Protein AF-A0A2N3F0A9-F1 (afdb_monomer_lite)

pLDDT: mean 80.38, std 14.13, range [43.25, 95.0]

Secondary structure (DSSP, 8-state):
---------------HHHHHHHHHHHHHHHHHHHHHHHHHHHS-HHHHHHTT--TTHHHHHHTT-

Structure (mmCIF, N/CA/C/O backbone):
data_AF-A0A2N3F0A9-F1
#
_entry.id   AF-A0A2N3F0A9-F1
#
loop_
_atom_site.group_PDB
_atom_site.id
_atom_site.type_symbol
_atom_site.label_atom_id
_atom_site.label_alt_id
_atom_site.label_comp_id
_atom_site.label_asym_id
_atom_site.label_entity_id
_atom_site.label_seq_id
_atom_site.pdbx_PDB_ins_code
_atom_site.Cartn_x
_atom_site.Cartn_y
_atom_site.Cartn_z
_atom_site.occupancy
_atom_site.B_iso_or_equiv
_atom_site.auth_seq_id
_atom_site.auth_comp_id
_atom_site.auth_asym_id
_atom_site.auth_atom_id
_atom_site.pdbx_PDB_model_num
ATOM 1 N N . MET A 1 1 ? 16.593 2.794 -57.418 1.00 43.25 1 MET A N 1
ATOM 2 C CA . MET A 1 1 ? 15.719 1.849 -56.692 1.00 43.25 1 MET A CA 1
ATOM 3 C C . MET A 1 1 ? 16.550 1.238 -55.572 1.00 43.25 1 MET A C 1
ATOM 5 O O . MET A 1 1 ? 17.193 0.221 -55.775 1.00 43.25 1 MET A O 1
ATOM 9 N N . ALA A 1 2 ? 16.660 1.946 -54.446 1.00 53.69 2 ALA A N 1
ATOM 10 C CA . ALA A 1 2 ? 17.443 1.501 -53.297 1.00 53.69 2 ALA A CA 1
ATOM 11 C C . ALA A 1 2 ? 16.499 0.793 -52.320 1.00 53.69 2 ALA A C 1
ATOM 13 O O . ALA A 1 2 ? 15.809 1.434 -51.534 1.00 53.69 2 ALA A O 1
ATOM 14 N N . LEU A 1 3 ? 16.441 -0.532 -52.432 1.00 62.69 3 LEU A N 1
ATOM 15 C CA . LEU A 1 3 ? 15.920 -1.423 -51.400 1.00 62.69 3 LEU A CA 1
ATOM 16 C C . LEU A 1 3 ? 17.026 -1.610 -50.359 1.00 62.69 3 LEU A C 1
ATOM 18 O O . LEU A 1 3 ? 17.693 -2.638 -50.334 1.00 62.69 3 LEU A O 1
ATOM 22 N N . LEU A 1 4 ? 17.266 -0.595 -49.529 1.00 59.84 4 LEU A N 1
ATOM 23 C CA . LEU A 1 4 ? 18.003 -0.809 -48.286 1.00 59.84 4 LEU A CA 1
ATOM 24 C C . LEU A 1 4 ? 16.989 -1.230 -47.228 1.00 59.84 4 LEU A C 1
ATOM 26 O O . LEU A 1 4 ? 16.428 -0.425 -46.492 1.00 59.84 4 LEU A O 1
ATOM 30 N N . ASP A 1 5 ? 16.676 -2.518 -47.321 1.00 53.53 5 ASP A N 1
ATOM 31 C CA . ASP A 1 5 ? 16.674 -3.454 -46.206 1.00 53.53 5 ASP A CA 1
ATOM 32 C C . ASP A 1 5 ? 16.319 -2.832 -44.848 1.00 53.53 5 ASP A C 1
ATOM 34 O O . ASP A 1 5 ? 17.159 -2.396 -44.060 1.00 53.53 5 ASP A O 1
ATOM 38 N N . THR A 1 6 ? 15.018 -2.819 -44.565 1.00 65.06 6 THR A N 1
ATOM 39 C CA . THR A 1 6 ? 14.517 -2.834 -43.193 1.00 65.06 6 THR A CA 1
ATOM 40 C C . THR A 1 6 ? 14.899 -4.188 -42.597 1.00 65.06 6 THR A C 1
ATOM 42 O O . THR A 1 6 ? 14.079 -5.103 -42.521 1.00 65.06 6 THR A O 1
ATOM 45 N N . ALA A 1 7 ? 16.165 -4.330 -42.198 1.00 59.22 7 ALA A N 1
ATOM 46 C CA . ALA A 1 7 ? 16.638 -5.460 -41.420 1.00 59.22 7 ALA A CA 1
ATOM 47 C C . ALA A 1 7 ? 16.015 -5.364 -40.023 1.00 59.22 7 ALA A C 1
ATOM 49 O O . ALA A 1 7 ? 16.558 -4.827 -39.060 1.00 59.22 7 ALA A O 1
ATOM 50 N N . ARG A 1 8 ? 14.790 -5.876 -39.963 1.00 56.19 8 ARG A N 1
ATOM 51 C CA . ARG A 1 8 ? 14.105 -6.362 -38.781 1.00 56.19 8 ARG A CA 1
ATOM 52 C C . ARG A 1 8 ? 15.044 -7.310 -38.035 1.00 56.19 8 ARG A C 1
ATOM 54 O O . ARG A 1 8 ? 15.206 -8.455 -38.436 1.00 56.19 8 ARG A O 1
ATOM 61 N N . ALA A 1 9 ? 15.558 -6.853 -36.904 1.00 55.62 9 ALA A N 1
ATOM 62 C CA . ALA A 1 9 ? 15.720 -7.662 -35.704 1.00 55.62 9 ALA A CA 1
ATOM 63 C C . ALA A 1 9 ? 15.909 -6.704 -34.517 1.00 55.62 9 ALA A C 1
ATOM 65 O O . ALA A 1 9 ? 16.970 -6.088 -34.418 1.00 55.62 9 ALA A O 1
ATOM 66 N N . PRO A 1 10 ? 14.932 -6.539 -33.601 1.00 55.16 10 PRO A N 1
ATOM 67 C CA . PRO A 1 10 ? 15.300 -6.102 -32.266 1.00 55.16 10 PRO A CA 1
ATOM 68 C C . PRO A 1 10 ? 16.236 -7.182 -31.733 1.00 55.16 10 PRO A C 1
ATOM 70 O O . PRO A 1 10 ? 15.835 -8.334 -31.560 1.00 55.16 10 PRO A O 1
ATOM 73 N N . ALA A 1 11 ? 17.508 -6.835 -31.567 1.00 54.28 11 ALA A N 1
ATOM 74 C CA . ALA A 1 11 ? 18.447 -7.680 -30.866 1.00 54.28 11 ALA A CA 1
ATOM 75 C C . ALA A 1 11 ? 17.862 -7.929 -29.470 1.00 54.28 11 ALA A C 1
ATOM 77 O O . ALA A 1 11 ? 17.909 -7.058 -28.610 1.00 54.28 11 ALA A O 1
ATOM 78 N N . HIS A 1 12 ? 17.275 -9.105 -29.241 1.00 59.97 12 HIS A N 1
ATOM 79 C CA . HIS A 1 12 ? 17.145 -9.647 -27.896 1.00 59.97 12 HIS A CA 1
ATOM 80 C C . HIS A 1 12 ? 18.546 -10.089 -27.476 1.00 59.97 12 HIS A C 1
ATOM 82 O O . HIS A 1 12 ? 18.869 -11.274 -27.413 1.00 59.97 12 HIS A O 1
ATOM 88 N N . SER A 1 13 ? 19.408 -9.100 -27.226 1.00 58.12 13 SER A N 1
ATOM 89 C CA . SER A 1 13 ? 20.466 -9.269 -26.250 1.00 58.12 13 SER A CA 1
ATOM 90 C C . SER A 1 13 ? 19.795 -9.763 -24.977 1.00 58.12 13 SER A C 1
ATOM 92 O O . SER A 1 13 ? 18.717 -9.303 -24.605 1.00 58.12 13 SER A O 1
ATOM 94 N N . LEU A 1 14 ? 20.382 -10.768 -24.341 1.00 61.53 14 LEU A N 1
ATOM 95 C CA . LEU A 1 14 ? 19.982 -11.180 -23.006 1.00 61.53 14 LEU A CA 1
ATOM 96 C C . LEU A 1 14 ? 20.203 -9.979 -22.079 1.00 61.53 14 LEU A C 1
ATOM 98 O O . LEU A 1 14 ? 21.291 -9.792 -21.543 1.00 61.53 14 LEU A O 1
ATOM 102 N N . ASP A 1 15 ? 19.174 -9.145 -21.944 1.00 64.38 15 ASP A N 1
ATOM 103 C CA . ASP A 1 15 ? 19.157 -7.950 -21.114 1.00 64.38 15 ASP A CA 1
ATOM 104 C C . ASP A 1 15 ? 19.026 -8.393 -19.653 1.00 64.38 15 ASP A C 1
ATOM 106 O O . ASP A 1 15 ? 18.002 -8.206 -18.994 1.00 64.38 15 ASP A O 1
ATOM 110 N N . THR A 1 16 ? 20.072 -9.026 -19.124 1.00 63.91 16 THR A N 1
ATOM 111 C CA . THR A 1 16 ? 20.263 -9.269 -17.691 1.00 63.91 16 THR A CA 1
ATOM 112 C C . THR A 1 16 ? 19.894 -8.052 -16.833 1.00 63.91 16 THR A C 1
ATOM 114 O O . THR A 1 16 ? 19.141 -8.250 -15.876 1.00 63.91 16 THR A O 1
ATOM 117 N N . PRO A 1 17 ? 20.293 -6.798 -17.155 1.00 66.75 17 PRO A N 1
ATOM 118 C CA . PRO A 1 17 ? 19.818 -5.627 -16.410 1.00 66.75 17 PRO A CA 1
ATOM 119 C C . PRO A 1 17 ? 18.288 -5.465 -16.435 1.00 66.75 17 PRO A C 1
ATOM 121 O O . PRO A 1 17 ? 17.696 -5.091 -15.423 1.00 66.75 17 PRO A O 1
ATOM 124 N N . GLY A 1 18 ? 17.626 -5.814 -17.540 1.00 76.81 18 GLY A N 1
ATOM 125 C CA . GLY A 1 18 ? 16.167 -5.797 -17.656 1.00 76.81 18 GLY A CA 1
ATOM 126 C C . GLY A 1 18 ? 15.480 -6.866 -16.801 1.00 76.81 18 GLY A C 1
ATOM 127 O O . GLY A 1 18 ? 14.446 -6.592 -16.194 1.00 76.81 18 GLY A O 1
ATOM 128 N N . LEU A 1 19 ? 16.055 -8.068 -16.684 1.00 79.62 19 LEU A N 1
ATOM 129 C CA . LEU A 1 19 ? 15.517 -9.121 -15.814 1.00 79.62 19 LEU A CA 1
ATOM 130 C C . LEU A 1 19 ? 15.602 -8.729 -14.331 1.00 79.62 19 LEU A C 1
ATOM 132 O O . LEU A 1 19 ? 14.605 -8.837 -13.618 1.00 79.62 19 LEU A O 1
ATOM 136 N N . PHE A 1 20 ? 16.754 -8.223 -13.877 1.00 81.19 20 PHE A N 1
ATOM 137 C CA . PHE A 1 20 ? 16.912 -7.733 -12.503 1.00 81.19 20 PHE A CA 1
ATOM 138 C C . PHE A 1 20 ? 15.963 -6.570 -12.201 1.00 81.19 20 PHE A C 1
ATOM 140 O O . PHE A 1 20 ? 15.299 -6.586 -11.166 1.00 81.19 20 PHE A O 1
ATOM 147 N N . ALA A 1 21 ? 15.822 -5.609 -13.119 1.00 81.62 21 ALA A N 1
ATOM 148 C CA . AL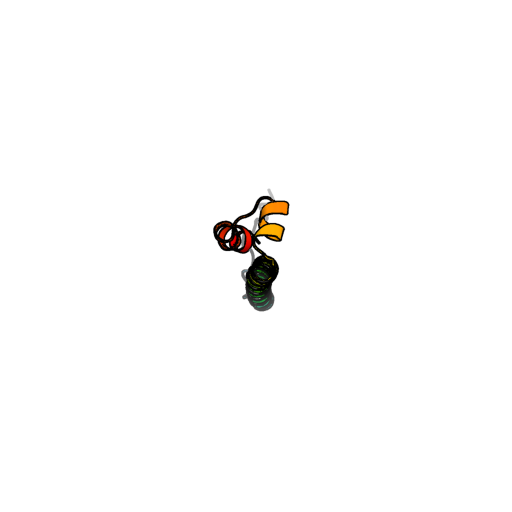A A 1 21 ? 14.870 -4.510 -12.969 1.00 81.62 21 ALA A CA 1
ATOM 149 C C . ALA A 1 21 ? 13.415 -5.004 -12.852 1.00 81.62 21 ALA A C 1
ATOM 151 O O . ALA A 1 21 ? 12.659 -4.506 -12.021 1.00 81.62 21 ALA A O 1
ATOM 152 N N . ARG A 1 22 ? 13.021 -6.028 -13.623 1.00 80.62 22 ARG A N 1
ATOM 153 C CA . ARG A 1 22 ? 11.681 -6.640 -13.542 1.00 80.62 22 ARG A CA 1
ATOM 154 C C . ARG A 1 22 ? 11.452 -7.381 -12.226 1.00 80.62 22 ARG A C 1
ATOM 156 O O . ARG A 1 22 ? 10.364 -7.276 -11.660 1.00 80.62 22 ARG A O 1
ATOM 163 N N . LEU A 1 23 ? 12.453 -8.107 -11.727 1.00 82.88 23 LEU A N 1
ATOM 164 C CA . LEU A 1 23 ? 12.376 -8.791 -10.432 1.00 82.88 23 LEU A CA 1
ATOM 165 C C . LEU A 1 23 ? 12.269 -7.786 -9.281 1.00 82.88 23 LEU A C 1
ATOM 167 O O . LEU A 1 23 ? 11.396 -7.936 -8.428 1.00 82.88 23 LEU A O 1
ATOM 171 N N . LEU A 1 24 ? 13.088 -6.730 -9.299 1.00 83.44 24 LEU A N 1
ATOM 172 C CA . LEU A 1 24 ? 13.015 -5.635 -8.331 1.00 83.44 24 LEU A CA 1
ATOM 173 C C . LEU A 1 24 ? 11.661 -4.925 -8.395 1.00 83.44 24 LEU A C 1
ATOM 175 O O . LEU A 1 24 ? 11.037 -4.739 -7.359 1.00 83.44 24 LEU A O 1
ATOM 179 N N . GLY A 1 25 ? 11.157 -4.602 -9.588 1.00 81.62 25 GLY A N 1
ATOM 180 C CA . GLY A 1 25 ? 9.832 -3.996 -9.751 1.00 81.62 25 GLY A CA 1
ATOM 181 C C . GLY A 1 25 ? 8.701 -4.890 -9.234 1.00 81.62 25 GLY A C 1
ATOM 182 O O . GLY A 1 25 ? 7.798 -4.422 -8.544 1.00 81.62 25 GLY A O 1
ATOM 183 N N . THR A 1 26 ? 8.781 -6.200 -9.484 1.00 81.94 26 THR A N 1
ATOM 184 C CA . THR A 1 26 ? 7.815 -7.172 -8.948 1.00 81.94 26 THR A CA 1
ATOM 185 C C . THR A 1 26 ? 7.879 -7.223 -7.421 1.00 81.94 26 THR A C 1
ATOM 187 O O . THR A 1 26 ? 6.839 -7.197 -6.764 1.00 81.94 26 THR A O 1
ATOM 190 N N . PHE A 1 27 ? 9.085 -7.241 -6.849 1.00 81.75 27 PHE A N 1
ATOM 191 C CA . PHE A 1 27 ? 9.293 -7.266 -5.403 1.00 81.75 27 PHE A CA 1
ATOM 192 C C . PHE A 1 27 ? 8.817 -5.981 -4.719 1.00 81.75 27 PHE A C 1
ATOM 194 O O . PHE A 1 27 ? 8.134 -6.058 -3.702 1.00 81.75 27 PHE A O 1
ATOM 201 N N . LEU A 1 28 ? 9.117 -4.816 -5.299 1.00 84.00 28 LEU A N 1
ATOM 202 C CA . LEU A 1 28 ? 8.619 -3.524 -4.830 1.00 84.00 28 LEU A CA 1
ATOM 203 C C . LEU A 1 28 ? 7.091 -3.505 -4.834 1.00 84.00 28 LEU A C 1
ATOM 205 O O . LEU A 1 28 ? 6.500 -3.227 -3.797 1.00 84.00 28 LEU A O 1
ATOM 209 N N . SER A 1 29 ? 6.456 -3.931 -5.935 1.00 83.62 29 SER A N 1
ATOM 210 C CA . SER A 1 29 ? 4.991 -4.021 -5.984 1.00 83.62 29 SER A CA 1
ATOM 211 C C . SER A 1 29 ? 4.447 -4.948 -4.894 1.00 83.62 29 SER A C 1
ATOM 213 O O . SER A 1 29 ? 3.499 -4.610 -4.204 1.00 83.62 29 SER A O 1
ATOM 215 N N . TRP A 1 30 ? 5.075 -6.105 -4.658 1.00 86.06 30 TRP A N 1
ATOM 216 C CA . TRP A 1 30 ? 4.649 -7.028 -3.605 1.00 86.06 30 TRP A CA 1
ATOM 217 C C . TRP A 1 30 ? 4.810 -6.434 -2.203 1.00 86.06 30 TRP A C 1
ATOM 219 O O . TRP A 1 30 ? 3.947 -6.638 -1.345 1.00 86.06 30 TRP A O 1
ATOM 229 N N . ASN A 1 31 ? 5.891 -5.691 -1.972 1.00 88.75 31 ASN A N 1
ATOM 230 C CA . ASN A 1 31 ? 6.100 -4.982 -0.723 1.00 88.75 31 ASN A CA 1
ATOM 231 C C . ASN A 1 31 ? 5.031 -3.905 -0.514 1.00 88.75 31 ASN A C 1
ATOM 233 O O . ASN A 1 31 ? 4.462 -3.851 0.572 1.00 88.75 31 ASN A O 1
ATOM 237 N N . ASP A 1 32 ? 4.695 -3.129 -1.545 1.00 87.25 32 ASP A N 1
ATOM 238 C CA . ASP A 1 32 ? 3.641 -2.114 -1.476 1.00 87.25 32 ASP A CA 1
ATOM 239 C C . ASP A 1 32 ? 2.282 -2.742 -1.157 1.00 87.25 32 ASP A C 1
ATOM 241 O O . ASP A 1 32 ? 1.604 -2.298 -0.228 1.00 87.25 32 ASP A O 1
ATOM 245 N N . ARG A 1 33 ? 1.923 -3.861 -1.805 1.00 89.56 33 ARG A N 1
ATOM 246 C CA . ARG A 1 33 ? 0.709 -4.627 -1.457 1.00 89.56 33 ARG A CA 1
ATOM 247 C C . ARG A 1 33 ? 0.675 -5.002 0.023 1.00 89.56 33 ARG A C 1
ATOM 249 O O . ARG A 1 33 ? -0.337 -4.827 0.704 1.00 89.56 33 ARG A O 1
ATOM 256 N N . ARG A 1 34 ? 1.788 -5.522 0.553 1.00 91.06 34 ARG A N 1
ATOM 257 C CA . ARG A 1 34 ? 1.885 -5.929 1.966 1.00 91.06 34 ARG A CA 1
ATOM 258 C C . ARG A 1 34 ? 1.892 -4.746 2.924 1.00 91.06 34 ARG A C 1
ATOM 260 O O . ARG A 1 34 ? 1.310 -4.860 4.002 1.00 91.06 34 ARG A O 1
ATOM 267 N N . ALA A 1 35 ? 2.544 -3.649 2.558 1.00 92.00 35 ALA A N 1
ATOM 268 C CA . ALA A 1 35 ? 2.594 -2.429 3.348 1.00 92.00 35 ALA A CA 1
ATOM 269 C C . ALA A 1 35 ? 1.194 -1.818 3.467 1.00 92.00 35 ALA A C 1
ATOM 271 O O . ALA A 1 35 ? 0.749 -1.571 4.586 1.00 92.00 35 ALA A O 1
ATOM 272 N N . THR A 1 36 ? 0.462 -1.703 2.355 1.00 90.88 36 THR A N 1
ATOM 273 C CA . THR A 1 36 ? -0.939 -1.256 2.327 1.00 90.88 36 THR A CA 1
ATOM 274 C C . THR A 1 36 ? -1.824 -2.156 3.179 1.00 90.88 36 THR A C 1
ATOM 276 O O . THR A 1 36 ? -2.550 -1.666 4.042 1.00 90.88 36 THR A O 1
ATOM 279 N N . ARG A 1 37 ? -1.703 -3.484 3.028 1.00 92.50 37 ARG A N 1
ATOM 280 C CA . ARG A 1 37 ? -2.437 -4.443 3.866 1.00 92.50 37 ARG A CA 1
ATOM 281 C C . ARG A 1 37 ? -2.148 -4.238 5.351 1.00 92.50 37 ARG A C 1
ATOM 283 O O . ARG A 1 37 ? -3.072 -4.238 6.152 1.00 92.50 37 ARG A O 1
ATOM 290 N N . LYS A 1 38 ? -0.877 -4.067 5.729 1.00 92.56 38 LYS A N 1
ATOM 291 C CA . LYS A 1 38 ? -0.468 -3.869 7.126 1.00 92.56 38 LYS A CA 1
ATOM 292 C C . LYS A 1 38 ? -0.981 -2.541 7.682 1.00 92.56 38 LYS A C 1
ATOM 294 O O . LYS A 1 38 ? -1.442 -2.522 8.816 1.00 92.56 38 LYS A O 1
ATOM 299 N N . ALA A 1 39 ? -0.908 -1.466 6.899 1.00 91.62 39 ALA A N 1
ATOM 300 C CA . ALA A 1 39 ? -1.419 -0.157 7.285 1.00 91.62 39 ALA A CA 1
ATOM 301 C C . ALA A 1 39 ? -2.930 -0.221 7.545 1.00 91.62 39 ALA A C 1
ATOM 303 O O . ALA A 1 39 ? -3.373 0.115 8.638 1.00 91.62 39 ALA A O 1
ATOM 304 N N . LEU A 1 40 ? -3.705 -0.766 6.602 1.00 90.50 40 LEU A N 1
ATOM 305 C CA . LEU A 1 40 ? -5.154 -0.925 6.754 1.00 90.50 40 LEU A CA 1
ATOM 306 C C . LEU A 1 40 ? -5.528 -1.897 7.882 1.00 90.50 40 LEU A C 1
ATOM 308 O O . LEU A 1 40 ? -6.454 -1.635 8.639 1.00 90.50 40 LEU A O 1
ATOM 312 N N . ALA A 1 41 ? -4.791 -2.999 8.044 1.00 90.44 41 ALA A N 1
ATOM 313 C CA . ALA A 1 41 ? -5.029 -3.958 9.124 1.00 90.44 41 ALA A CA 1
ATOM 314 C C . ALA A 1 41 ? -4.669 -3.408 10.513 1.00 90.44 41 ALA A C 1
ATOM 316 O O . ALA A 1 41 ? -5.132 -3.947 11.516 1.00 90.44 41 ALA A O 1
ATOM 317 N N . SER A 1 42 ? -3.830 -2.369 10.583 1.00 93.81 42 SER A N 1
ATOM 318 C CA . SER A 1 42 ? -3.499 -1.698 11.843 1.00 93.81 42 SER A CA 1
ATOM 319 C C . SER A 1 42 ? -4.591 -0.735 12.317 1.00 93.81 42 SER A C 1
ATOM 321 O O . SER A 1 42 ? -4.612 -0.399 13.499 1.00 93.81 42 SER A O 1
ATOM 323 N N . LEU A 1 43 ? -5.508 -0.343 11.424 1.00 92.50 43 LEU A N 1
ATOM 324 C CA . LEU A 1 43 ? -6.655 0.500 11.745 1.00 92.50 43 LEU A CA 1
ATOM 325 C C . LEU A 1 43 ? -7.756 -0.296 12.467 1.00 92.50 43 LEU A C 1
ATOM 327 O O . LEU A 1 43 ? -8.003 -1.489 12.227 1.00 92.50 43 LEU A O 1
ATOM 331 N N . SER A 1 44 ? -8.447 0.391 13.367 1.00 91.31 44 SER A N 1
ATOM 332 C CA . SER A 1 44 ? -9.642 -0.104 14.044 1.00 91.31 44 SER A CA 1
ATOM 333 C C . SER A 1 44 ? -10.845 -0.180 13.094 1.00 91.31 44 SER A C 1
ATOM 335 O O . SER A 1 44 ? -10.858 0.444 12.036 1.00 91.31 44 SER A O 1
ATOM 337 N N . ASP A 1 45 ? -11.883 -0.938 13.470 1.00 90.81 45 ASP A N 1
ATOM 338 C CA . ASP A 1 45 ? -13.114 -1.042 12.665 1.00 90.81 45 ASP A CA 1
ATOM 339 C C . ASP A 1 45 ? -13.745 0.322 12.383 1.00 90.81 45 ASP A C 1
ATOM 341 O O . ASP A 1 45 ? -14.193 0.568 11.271 1.00 90.81 45 ASP A O 1
ATOM 345 N N . ARG A 1 46 ? -13.725 1.222 13.373 1.00 91.56 46 ARG A N 1
ATOM 346 C CA . ARG A 1 46 ? -14.284 2.573 13.242 1.00 91.56 46 ARG A CA 1
ATOM 347 C C . ARG A 1 46 ? -13.479 3.442 12.286 1.00 91.56 46 ARG A C 1
ATOM 349 O O . ARG A 1 46 ? -14.061 4.182 11.513 1.00 91.56 46 ARG A O 1
ATOM 356 N N . GLU A 1 47 ? -12.152 3.345 12.324 1.00 94.88 47 GLU A N 1
ATOM 357 C CA . GLU A 1 47 ? -11.291 4.087 11.394 1.00 94.88 47 GLU A CA 1
ATOM 358 C C . GLU A 1 47 ? -11.448 3.586 9.957 1.00 94.88 47 GLU A C 1
ATOM 360 O O . GLU A 1 47 ? -11.377 4.379 9.023 1.00 94.88 47 GLU A O 1
ATOM 365 N N . LEU A 1 48 ? -11.677 2.281 9.774 1.00 93.44 48 LEU A N 1
ATOM 366 C CA . LEU A 1 48 ? -12.030 1.727 8.469 1.00 93.44 48 LEU A CA 1
ATOM 367 C C . LEU A 1 48 ? -13.419 2.202 8.021 1.00 93.44 48 LEU A C 1
ATOM 369 O O . LEU A 1 48 ? -13.580 2.591 6.869 1.00 93.44 48 LEU A O 1
ATOM 373 N N . GLU A 1 49 ? -14.399 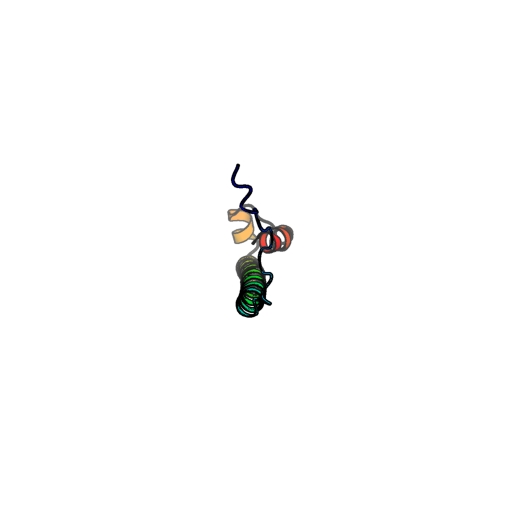2.236 8.923 1.00 92.56 49 GLU A N 1
ATOM 374 C CA . GLU A 1 49 ? -15.754 2.715 8.634 1.00 92.56 49 GLU A CA 1
ATOM 375 C C . GLU A 1 49 ? -15.781 4.209 8.263 1.00 92.56 49 GLU A C 1
ATOM 377 O O . GLU A 1 49 ? -16.475 4.586 7.320 1.00 92.56 49 GLU A O 1
ATOM 382 N N . ASP A 1 50 ? -14.952 5.039 8.906 1.00 95.00 50 ASP A N 1
ATOM 383 C CA . ASP A 1 50 ? -14.795 6.470 8.593 1.00 95.00 50 ASP A CA 1
ATOM 384 C C . ASP A 1 50 ? -14.321 6.715 7.151 1.00 95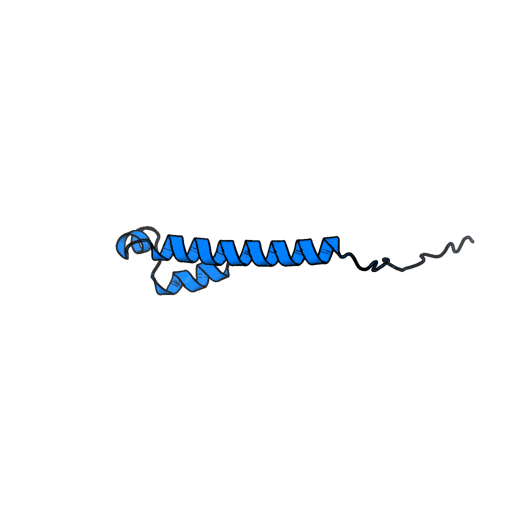.00 50 ASP A C 1
ATOM 386 O O . AS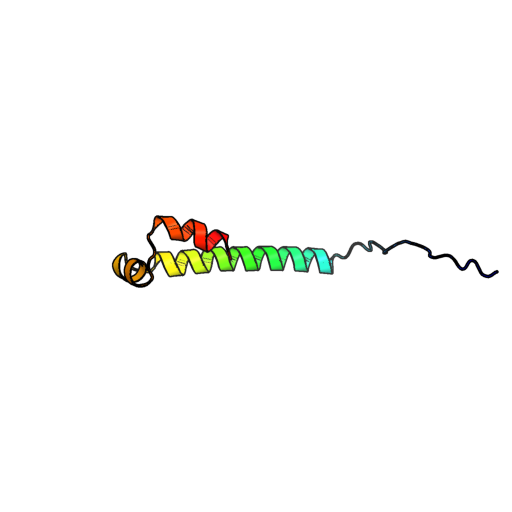P A 1 50 ? -14.704 7.699 6.516 1.00 95.00 50 ASP A O 1
ATOM 390 N N . ILE A 1 51 ? -13.510 5.806 6.604 1.00 92.44 51 ILE A N 1
ATOM 391 C CA . ILE A 1 51 ? -13.067 5.839 5.202 1.00 92.44 51 ILE A CA 1
ATOM 392 C C . ILE A 1 51 ? -13.945 4.975 4.281 1.00 92.44 51 ILE A C 1
ATOM 394 O O . ILE A 1 51 ? -13.629 4.821 3.100 1.00 92.44 51 ILE A O 1
ATOM 398 N N . GLY A 1 52 ? -15.048 4.425 4.798 1.00 93.50 52 GLY A N 1
ATOM 399 C CA . GLY A 1 52 ? -16.019 3.631 4.047 1.00 93.50 52 GLY A CA 1
ATOM 400 C C . GLY A 1 52 ? -15.540 2.227 3.667 1.00 93.50 52 GLY A C 1
ATOM 401 O O . GLY A 1 52 ? -15.956 1.708 2.633 1.00 93.50 52 GLY A O 1
ATOM 402 N N . LEU A 1 53 ? -14.655 1.624 4.462 1.00 93.25 53 LEU A N 1
ATOM 403 C CA . LEU A 1 53 ? -14.086 0.296 4.230 1.00 93.25 53 LEU A CA 1
ATOM 404 C C . LEU A 1 53 ? -14.463 -0.703 5.320 1.00 93.25 53 LEU A C 1
ATOM 406 O O . LEU A 1 53 ? -14.604 -0.359 6.490 1.00 93.25 53 LEU A O 1
ATOM 410 N N . CYS A 1 54 ? -14.549 -1.980 4.944 1.00 90.94 54 CYS A N 1
ATOM 411 C CA . CYS A 1 54 ? -14.621 -3.081 5.899 1.00 90.94 54 CYS A CA 1
ATOM 412 C C . CYS A 1 54 ? -13.338 -3.929 5.877 1.00 90.94 54 CYS A C 1
ATOM 414 O O . CYS A 1 54 ? -12.551 -3.882 4.928 1.00 90.94 54 CYS A O 1
ATOM 416 N N . ARG A 1 55 ? -13.116 -4.764 6.909 1.00 91.12 55 ARG A N 1
ATOM 417 C CA . ARG A 1 55 ? -11.936 -5.659 6.964 1.00 91.12 55 ARG A CA 1
ATOM 418 C C . ARG A 1 55 ? -11.818 -6.577 5.739 1.00 91.12 55 ARG A C 1
ATOM 420 O O . ARG A 1 55 ? -10.702 -6.928 5.365 1.00 91.12 55 ARG A O 1
ATOM 427 N N . GLY A 1 56 ? -12.941 -6.950 5.120 1.00 90.56 56 GLY A N 1
ATOM 428 C CA . GLY A 1 56 ? -12.967 -7.788 3.917 1.00 90.56 56 GLY A CA 1
ATOM 429 C C . GLY A 1 56 ? -12.416 -7.097 2.666 1.00 90.56 56 GLY A C 1
ATOM 430 O O . GLY A 1 56 ? -11.831 -7.761 1.813 1.00 90.56 56 GLY A O 1
ATOM 431 N N . ASP A 1 57 ? -12.524 -5.770 2.580 1.00 90.44 57 ASP A N 1
ATOM 432 C CA . ASP A 1 57 ? -12.074 -5.000 1.413 1.00 90.44 57 ASP A CA 1
ATOM 433 C C . ASP A 1 57 ? -10.556 -4.796 1.387 1.00 90.44 57 ASP A C 1
ATOM 435 O O . ASP A 1 57 ? -9.976 -4.529 0.332 1.00 90.44 57 ASP A O 1
ATOM 439 N N . ILE A 1 58 ? -9.891 -4.950 2.537 1.00 91.12 58 ILE A N 1
ATOM 440 C CA . ILE A 1 58 ? -8.447 -4.732 2.692 1.00 91.12 58 ILE A CA 1
ATOM 441 C C . ILE A 1 58 ? -7.655 -5.574 1.689 1.00 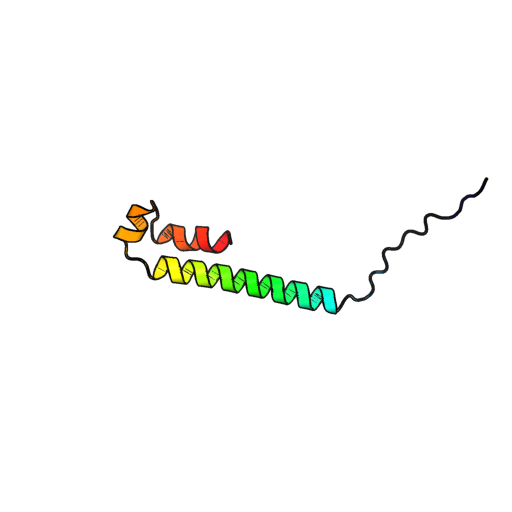91.12 58 ILE A C 1
ATOM 443 O O . ILE A 1 58 ? -6.726 -5.065 1.063 1.00 91.12 58 ILE A O 1
ATOM 447 N N . ASP A 1 59 ? -8.024 -6.844 1.510 1.00 89.38 59 ASP A N 1
ATOM 448 C CA . ASP A 1 59 ? -7.319 -7.745 0.597 1.00 89.38 59 ASP A CA 1
ATOM 449 C C . ASP A 1 59 ? -7.547 -7.356 -0.874 1.00 89.38 59 ASP A C 1
ATOM 451 O O . ASP A 1 59 ? -6.609 -7.396 -1.673 1.00 89.38 59 ASP A O 1
ATOM 455 N N . ALA A 1 60 ? -8.754 -6.901 -1.226 1.00 90.50 60 ALA A N 1
ATOM 456 C CA . ALA A 1 60 ? -9.072 -6.426 -2.572 1.00 90.50 60 ALA A CA 1
ATOM 457 C C . ALA A 1 60 ? -8.325 -5.125 -2.919 1.00 90.50 60 ALA A C 1
ATOM 459 O O . ALA A 1 60 ? -7.815 -4.980 -4.031 1.00 90.50 60 ALA A O 1
ATOM 460 N N . ILE A 1 61 ? -8.210 -4.197 -1.963 1.00 89.12 61 ILE A N 1
ATOM 461 C CA . ILE A 1 61 ? -7.450 -2.952 -2.132 1.00 89.12 61 ILE A CA 1
ATOM 462 C C . ILE A 1 61 ? -5.955 -3.234 -2.191 1.00 89.12 61 ILE A C 1
ATOM 464 O O . ILE A 1 61 ? -5.277 -2.741 -3.090 1.00 89.12 61 ILE A O 1
ATOM 468 N N . ALA A 1 62 ? -5.440 -4.063 -1.284 1.00 89.88 62 ALA A N 1
ATOM 469 C CA . ALA A 1 62 ? -4.035 -4.440 -1.273 1.00 89.88 62 ALA A CA 1
ATOM 470 C C . ALA A 1 62 ? -3.613 -5.125 -2.579 1.00 89.88 62 ALA A C 1
ATOM 472 O O . ALA A 1 62 ? -2.485 -4.935 -3.002 1.00 89.88 62 ALA A O 1
ATOM 473 N N . ALA A 1 63 ? -4.491 -5.879 -3.249 1.00 87.50 63 ALA A N 1
ATOM 474 C CA . ALA A 1 63 ? -4.192 -6.501 -4.541 1.00 87.50 63 ALA A CA 1
ATOM 475 C C . ALA A 1 63 ? -4.112 -5.509 -5.720 1.00 87.50 63 ALA A C 1
ATO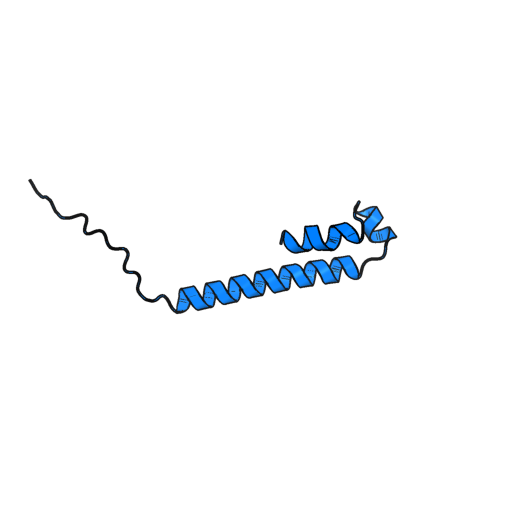M 477 O O . ALA A 1 63 ? -3.601 -5.866 -6.781 1.00 87.50 63 ALA A O 1
ATOM 478 N N . ARG A 1 64 ? -4.637 -4.290 -5.550 1.00 83.81 64 ARG A N 1
ATOM 479 C CA . ARG A 1 64 ? -4.772 -3.277 -6.605 1.00 83.81 64 ARG A CA 1
ATOM 480 C C . ARG A 1 64 ? -3.570 -2.328 -6.707 1.00 83.81 64 ARG A C 1
ATOM 482 O O . ARG A 1 64 ? -3.438 -1.642 -7.719 1.00 83.81 64 ARG A O 1
ATOM 489 N N . PHE A 1 65 ? -2.724 -2.306 -5.679 1.00 69.81 65 PHE A N 1
ATOM 490 C CA . PHE A 1 65 ? -1.396 -1.685 -5.694 1.00 69.81 65 PHE A CA 1
ATOM 491 C C . PHE A 1 65 ? -0.341 -2.690 -6.193 1.00 69.81 65 PHE A C 1
ATOM 493 O O . PHE A 1 65 ? 0.742 -2.270 -6.643 1.00 69.81 65 PHE A O 1
#

Foldseek 3Di:
DDPPDPPDDPPVPVPPVVVVVVVVVVVVLLVQLVVQLVVQVVDDQVVCVVVPHGNVCSNVVSVVD

Radius of gyration: 22.49 Å; chains: 1; bounding box: 36×18×71 Å

Sequence (65 aa):
MALLDTARAPAHSLDTPGLFARLLGTFLSWNDRRATRKALASLSDRELEDIGLCRGDIDAIAARF